Protein AF-A0A831KUQ0-F1 (afdb_monomer_lite)

Structure (mmCIF, N/CA/C/O backbone):
data_AF-A0A831KUQ0-F1
#
_entry.id   AF-A0A831KUQ0-F1
#
loop_
_atom_site.group_PDB
_atom_site.id
_atom_site.type_symbol
_atom_site.label_atom_id
_atom_site.label_alt_id
_atom_site.label_comp_id
_atom_site.label_asym_id
_atom_site.label_entity_id
_atom_site.label_seq_id
_atom_site.pdbx_PDB_ins_code
_atom_site.Cartn_x
_atom_site.Cartn_y
_atom_site.Cartn_z
_atom_site.occupancy
_atom_site.B_iso_or_equiv
_atom_site.auth_seq_id
_atom_site.auth_comp_id
_atom_site.auth_asym_id
_atom_site.auth_atom_id
_atom_site.pdbx_PDB_model_num
ATOM 1 N N . MET A 1 1 ? -95.236 25.059 3.494 1.00 40.53 1 MET A N 1
ATOM 2 C CA . MET A 1 1 ? -95.383 24.003 4.524 1.00 40.53 1 MET A CA 1
ATOM 3 C C . MET A 1 1 ? -95.028 22.659 3.879 1.00 40.53 1 MET A C 1
ATOM 5 O O . MET A 1 1 ? -95.551 22.374 2.813 1.00 40.53 1 MET A O 1
ATOM 9 N N . LYS A 1 2 ? -94.048 21.922 4.427 1.00 44.69 2 LYS A N 1
ATOM 10 C CA . LYS A 1 2 ? -93.422 20.685 3.885 1.00 44.69 2 LYS A CA 1
ATOM 11 C C . LYS A 1 2 ? -94.332 19.449 4.003 1.00 44.69 2 LYS A C 1
ATOM 13 O O . LYS A 1 2 ? -94.857 19.261 5.090 1.00 44.69 2 LYS A O 1
ATOM 18 N N . GLN A 1 3 ? -94.334 18.547 3.009 1.00 45.06 3 GLN A N 1
ATOM 19 C CA . GLN A 1 3 ? -94.422 17.068 3.149 1.00 45.06 3 GLN A CA 1
ATOM 20 C C . GLN A 1 3 ? -93.986 16.404 1.820 1.00 45.06 3 GLN A C 1
ATOM 22 O O . GLN A 1 3 ? -94.467 16.790 0.766 1.00 45.06 3 GLN A O 1
ATOM 27 N N . LYS A 1 4 ? -92.859 15.678 1.779 1.00 46.03 4 LYS A N 1
ATOM 28 C CA . LYS A 1 4 ? -92.602 14.246 2.086 1.00 46.03 4 LYS A CA 1
ATOM 29 C C . LYS A 1 4 ? -92.883 13.288 0.908 1.00 46.03 4 LYS A C 1
ATOM 31 O O . LYS A 1 4 ? -94.021 13.074 0.528 1.00 46.03 4 LYS A O 1
ATOM 36 N N . ASN A 1 5 ? -91.774 12.720 0.414 1.00 47.84 5 ASN A N 1
ATOM 37 C CA . ASN A 1 5 ? -91.533 11.411 -0.220 1.00 47.84 5 ASN A CA 1
ATOM 38 C C . ASN A 1 5 ? -92.724 10.450 -0.403 1.00 47.84 5 ASN A C 1
ATOM 40 O O . ASN A 1 5 ? -93.449 10.222 0.555 1.00 47.84 5 ASN A O 1
ATOM 44 N N . VAL A 1 6 ? -92.743 9.697 -1.518 1.00 51.34 6 VAL A N 1
ATOM 45 C CA . VAL A 1 6 ? -92.419 8.246 -1.544 1.00 51.34 6 VAL A CA 1
ATOM 46 C C . VAL A 1 6 ? -92.376 7.683 -2.985 1.00 51.34 6 VAL A C 1
ATOM 48 O O . VAL A 1 6 ? -93.286 7.843 -3.785 1.00 51.34 6 VAL A O 1
ATOM 51 N N . SER A 1 7 ? -91.262 6.991 -3.239 1.00 52.94 7 SER A N 1
ATOM 52 C CA . SER A 1 7 ? -90.907 5.956 -4.229 1.00 52.94 7 SER A CA 1
ATOM 53 C C . SER A 1 7 ? -92.020 5.086 -4.849 1.00 52.94 7 SER A C 1
ATOM 55 O O . SER A 1 7 ? -92.856 4.555 -4.121 1.00 52.94 7 SER A O 1
ATOM 57 N N . ARG A 1 8 ? -91.870 4.738 -6.145 1.00 54.12 8 ARG A N 1
ATOM 58 C CA . ARG A 1 8 ? -91.719 3.329 -6.596 1.00 54.12 8 ARG A CA 1
ATOM 59 C C . ARG A 1 8 ? -91.245 3.205 -8.055 1.00 54.12 8 ARG A C 1
ATOM 61 O O . ARG A 1 8 ? -91.827 3.763 -8.974 1.00 54.12 8 ARG A O 1
ATOM 68 N N . ARG A 1 9 ? -90.167 2.428 -8.226 1.00 54.31 9 ARG A N 1
ATOM 69 C CA . ARG A 1 9 ? -89.540 1.986 -9.487 1.00 54.31 9 ARG A CA 1
ATOM 70 C C . ARG A 1 9 ? -90.526 1.224 -10.380 1.00 54.31 9 ARG A C 1
ATOM 72 O O . ARG A 1 9 ? -91.305 0.449 -9.827 1.00 54.31 9 ARG A O 1
ATOM 79 N N . LYS A 1 10 ? -90.320 1.265 -11.710 1.00 45.12 10 LYS A N 1
ATOM 80 C CA . LYS A 1 10 ? -89.960 0.075 -12.517 1.00 45.12 10 LYS A CA 1
ATOM 81 C C . LYS A 1 10 ? -89.826 0.337 -14.036 1.00 45.12 10 LYS A C 1
ATOM 83 O O . LYS A 1 10 ? -90.652 1.007 -14.631 1.00 45.12 10 LYS A O 1
ATOM 88 N N . HIS A 1 11 ? -88.830 -0.353 -14.598 1.00 40.59 11 HIS A N 1
ATOM 89 C CA . HIS A 1 11 ? -88.686 -0.868 -15.969 1.00 40.59 11 HIS A CA 1
ATOM 90 C C . HIS A 1 11 ? -88.152 0.015 -17.118 1.00 40.59 11 HIS A C 1
ATOM 92 O O . HIS A 1 11 ? -88.872 0.764 -17.757 1.00 40.59 11 HIS A O 1
ATOM 98 N N . ALA A 1 12 ? -86.878 -0.287 -17.420 1.00 45.19 12 ALA A N 1
ATOM 99 C CA . ALA A 1 12 ? -86.281 -0.567 -18.730 1.00 45.19 12 ALA A CA 1
ATOM 100 C C . ALA A 1 12 ? -86.108 0.577 -19.742 1.00 45.19 12 ALA A C 1
ATOM 102 O O . ALA A 1 12 ? -87.062 1.062 -20.334 1.00 45.19 12 ALA A O 1
ATOM 103 N N . LEU A 1 13 ? -84.843 0.866 -20.063 1.00 43.56 13 LEU A N 1
ATOM 104 C CA . LEU A 1 13 ? -84.449 1.435 -21.350 1.00 43.56 13 LEU A CA 1
ATOM 105 C C . LEU A 1 13 ? -83.333 0.559 -21.949 1.00 43.56 13 LEU A C 1
ATOM 107 O O . LEU A 1 13 ? -82.365 0.260 -21.244 1.00 43.56 13 LEU A O 1
ATOM 111 N N . PRO A 1 14 ? -83.478 0.088 -23.201 1.00 41.59 14 PRO A N 1
ATOM 112 C CA . PRO A 1 14 ? -82.503 -0.772 -23.852 1.00 41.59 14 PRO A CA 1
ATOM 113 C C . PRO A 1 14 ? -81.288 0.025 -24.337 1.00 41.59 14 PRO A C 1
ATOM 115 O O . PRO A 1 14 ? -81.386 1.175 -24.762 1.00 41.59 14 PRO A O 1
ATOM 118 N N . VAL A 1 15 ? -80.139 -0.642 -24.287 1.00 51.69 15 VAL A N 1
ATOM 119 C CA . VAL A 1 15 ? -78.832 -0.178 -24.754 1.00 51.69 15 VAL A CA 1
ATOM 120 C C . VAL A 1 15 ? -78.861 0.077 -26.260 1.00 51.69 15 VAL A C 1
ATOM 122 O O . VAL A 1 15 ? -79.197 -0.821 -27.031 1.00 51.69 15 VAL A O 1
ATOM 125 N N . ARG A 1 16 ? -78.424 1.266 -26.689 1.00 45.34 16 ARG A N 1
ATOM 126 C CA . ARG A 1 16 ? -77.876 1.487 -28.033 1.00 45.34 16 ARG A CA 1
ATOM 127 C C . ARG A 1 16 ? -76.638 2.372 -27.944 1.00 45.34 16 ARG A C 1
ATOM 129 O O . ARG A 1 16 ? -76.713 3.546 -27.600 1.00 45.34 16 ARG A O 1
ATOM 136 N N . SER A 1 17 ? -75.506 1.738 -28.207 1.00 42.41 17 SER A N 1
ATOM 137 C CA . SER A 1 17 ? -74.151 2.269 -28.165 1.00 42.41 17 SER A CA 1
ATOM 138 C C . SER A 1 17 ? -73.929 3.352 -29.222 1.00 42.41 17 SER A C 1
ATOM 140 O O . SER A 1 17 ? -74.249 3.144 -30.390 1.00 42.41 17 SER A O 1
ATOM 142 N N . VAL A 1 18 ? -73.305 4.463 -28.831 1.00 45.41 18 VAL A N 1
ATOM 143 C CA . VAL A 1 18 ? -72.654 5.405 -29.751 1.00 45.41 18 VAL A CA 1
ATOM 144 C C . VAL A 1 18 ? -71.242 5.624 -29.222 1.00 45.41 18 VAL A C 1
ATOM 146 O O . VAL A 1 18 ? -71.055 6.060 -28.087 1.00 45.41 18 VAL A O 1
ATOM 149 N N . GLY A 1 19 ? -70.259 5.213 -30.020 1.00 40.94 19 GLY A N 1
ATOM 150 C CA . GLY A 1 19 ? -68.844 5.277 -29.681 1.00 40.94 19 GLY A CA 1
ATOM 151 C C . GLY A 1 19 ? -68.317 6.708 -29.692 1.00 40.94 19 GLY A C 1
ATOM 152 O O . GLY A 1 19 ? -68.563 7.463 -30.628 1.00 40.94 19 GLY A O 1
ATOM 153 N N . PHE A 1 20 ? -67.543 7.041 -28.666 1.00 41.28 20 PHE A N 1
ATOM 154 C CA . PHE A 1 20 ? -66.623 8.170 -28.655 1.00 41.28 20 PHE A CA 1
ATOM 155 C C . PHE A 1 20 ? -65.234 7.604 -28.366 1.00 41.28 20 PHE A C 1
ATOM 157 O O . PHE A 1 20 ? -64.968 7.132 -27.262 1.00 41.28 20 PHE A O 1
ATOM 164 N N . ILE A 1 21 ? -64.357 7.611 -29.369 1.00 41.75 21 ILE A N 1
ATOM 165 C CA . ILE A 1 21 ? -62.927 7.379 -29.160 1.00 41.75 21 ILE A CA 1
ATOM 166 C C . ILE A 1 21 ? -62.359 8.712 -28.676 1.00 41.75 21 ILE A C 1
ATOM 168 O O . ILE A 1 21 ? -62.177 9.638 -29.460 1.00 41.75 21 ILE A O 1
ATOM 172 N N . VAL A 1 22 ? -62.121 8.820 -27.371 1.00 41.91 22 VAL A N 1
ATOM 173 C CA . VAL A 1 22 ? -61.285 9.879 -26.800 1.00 41.91 22 VAL A CA 1
ATOM 174 C C . VAL A 1 22 ? -59.875 9.310 -26.701 1.00 41.91 22 VAL A C 1
ATOM 176 O O . VAL A 1 22 ? -59.615 8.420 -25.894 1.00 41.91 22 VAL A O 1
ATOM 179 N N . LEU A 1 23 ? -58.967 9.796 -27.547 1.00 38.69 23 LEU A N 1
ATOM 180 C CA . LEU A 1 23 ? -57.546 9.476 -27.455 1.00 38.69 23 LEU A CA 1
ATOM 181 C C . LEU A 1 23 ? -56.945 10.313 -26.312 1.00 38.69 23 LEU A C 1
ATOM 183 O O . LEU A 1 23 ? -56.621 11.483 -26.495 1.00 38.69 23 LEU A O 1
ATOM 187 N N . VAL A 1 24 ? -56.848 9.740 -25.111 1.00 43.69 24 VAL A N 1
ATOM 188 C CA . VAL A 1 24 ? -56.130 10.363 -23.989 1.00 43.69 24 VAL A CA 1
ATOM 189 C C . VAL A 1 24 ? -54.650 10.019 -24.135 1.00 43.69 24 VAL A C 1
ATOM 191 O O . VAL A 1 24 ? -54.233 8.902 -23.837 1.00 43.69 24 VAL A O 1
ATOM 194 N N . ALA A 1 25 ? -53.846 10.971 -24.607 1.00 44.31 25 ALA A N 1
ATOM 195 C CA . ALA A 1 25 ? -52.394 10.868 -24.539 1.00 44.31 25 ALA A CA 1
ATOM 196 C C . ALA A 1 25 ? -51.956 11.067 -23.077 1.00 44.31 25 ALA A C 1
ATOM 198 O O . ALA A 1 25 ? -51.854 12.192 -22.593 1.00 44.31 25 ALA A O 1
ATOM 199 N N . ALA A 1 26 ? -51.742 9.968 -22.353 1.00 51.44 26 ALA A N 1
ATOM 200 C CA . ALA A 1 26 ? -51.113 10.003 -21.040 1.00 51.44 26 ALA A CA 1
ATOM 201 C C . ALA A 1 26 ? -49.606 10.248 -21.221 1.00 51.44 26 ALA A C 1
ATOM 203 O O . ALA A 1 26 ? -48.865 9.354 -21.627 1.00 51.44 26 ALA A O 1
ATOM 204 N N . LEU A 1 27 ? -49.156 11.474 -20.947 1.00 45.28 27 LEU A N 1
ATOM 205 C CA . LEU A 1 27 ? -47.737 11.807 -20.867 1.00 45.28 27 LEU A CA 1
ATOM 206 C C . LEU A 1 27 ? -47.174 11.193 -19.574 1.00 45.28 27 LEU A C 1
ATOM 208 O O . LEU A 1 27 ? -47.264 11.786 -18.501 1.00 45.28 27 LEU A O 1
ATOM 212 N N . PHE A 1 28 ? -46.636 9.977 -19.660 1.00 47.84 28 PHE A N 1
ATOM 213 C CA . PHE A 1 28 ? -45.878 9.375 -18.565 1.00 47.84 28 PHE A CA 1
ATOM 214 C C . PHE A 1 28 ? -44.519 10.073 -18.464 1.00 47.84 28 PHE A C 1
ATOM 216 O O . PHE A 1 28 ? -43.592 9.766 -19.209 1.00 47.84 28 PHE A O 1
ATOM 223 N N . LEU A 1 29 ? -44.397 11.024 -17.537 1.00 49.56 29 LEU A N 1
ATOM 224 C CA . LEU A 1 29 ? -43.103 11.551 -17.121 1.00 49.56 29 LEU A CA 1
ATOM 225 C C . LEU A 1 29 ? -42.439 10.495 -16.224 1.00 49.56 29 LEU A C 1
ATOM 227 O O . LEU A 1 29 ? -42.666 10.454 -15.016 1.00 49.56 29 LEU A O 1
ATOM 231 N N . SER A 1 30 ? -41.665 9.587 -16.818 1.00 54.97 30 SER A N 1
ATOM 232 C CA . SER A 1 30 ? -40.818 8.674 -16.053 1.00 54.97 30 SER A CA 1
ATOM 233 C C . SER A 1 30 ? -39.656 9.473 -15.468 1.00 54.97 30 SER A C 1
ATOM 235 O O . SER A 1 30 ? -38.730 9.847 -16.191 1.00 54.97 30 SER A O 1
ATOM 237 N N . VAL A 1 31 ? -39.686 9.735 -14.162 1.00 62.31 31 VAL A N 1
ATOM 238 C CA . VAL A 1 31 ? -38.465 10.087 -13.435 1.00 62.31 31 VAL A CA 1
ATOM 239 C C . VAL A 1 31 ? -37.611 8.826 -13.429 1.00 62.31 31 VAL A C 1
ATOM 241 O O . VAL A 1 31 ? -37.880 7.887 -12.683 1.00 62.31 31 VAL A O 1
ATOM 244 N N . MET A 1 32 ? -36.622 8.772 -14.318 1.00 63.16 32 MET A N 1
ATOM 245 C CA . MET A 1 32 ? -35.573 7.768 -14.218 1.00 63.16 32 MET A CA 1
ATOM 246 C C . MET A 1 32 ? -34.786 8.098 -12.953 1.00 63.16 32 MET A C 1
ATOM 248 O O . MET A 1 32 ? -34.109 9.124 -12.893 1.00 63.16 32 MET A O 1
ATOM 252 N N . ALA A 1 33 ? -34.917 7.262 -11.925 1.00 61.78 33 ALA A N 1
ATOM 253 C CA . ALA A 1 33 ? -33.973 7.270 -10.823 1.00 61.78 33 ALA A CA 1
ATOM 254 C C . ALA A 1 33 ? -32.614 6.895 -11.418 1.00 61.78 33 ALA A C 1
ATOM 256 O O . ALA A 1 33 ? -32.395 5.750 -11.806 1.00 61.78 33 ALA A O 1
ATOM 257 N N . VAL A 1 34 ? -31.733 7.881 -11.570 1.00 62.25 34 VAL A N 1
ATOM 258 C CA . VAL A 1 34 ? -30.333 7.612 -11.882 1.00 62.25 34 VAL A CA 1
ATOM 259 C C . VAL A 1 34 ? -29.747 7.023 -10.603 1.00 62.25 34 VAL A C 1
ATOM 261 O O . VAL A 1 34 ? -29.767 7.720 -9.584 1.00 62.25 34 VAL A O 1
ATOM 264 N N . PRO A 1 35 ? -29.279 5.763 -10.591 1.00 63.91 35 PRO A N 1
ATOM 265 C CA . PRO A 1 35 ? -28.514 5.283 -9.458 1.00 63.91 35 PRO A CA 1
ATOM 266 C C . PRO A 1 35 ? -27.253 6.145 -9.392 1.00 63.91 35 PRO A C 1
ATOM 268 O O . PRO A 1 35 ? -26.379 6.061 -10.252 1.00 63.91 35 PRO A O 1
ATOM 271 N N . VAL A 1 36 ? -27.18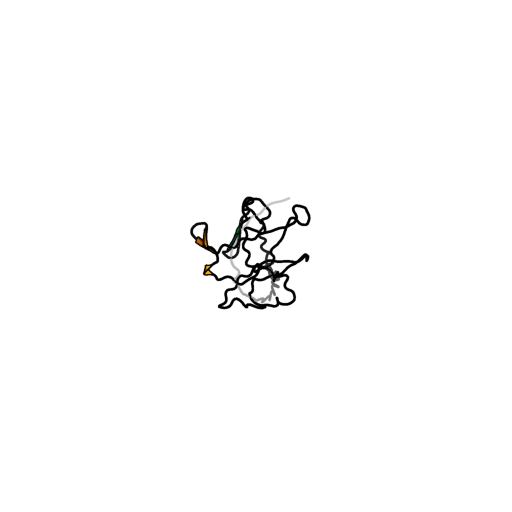8 7.033 -8.403 1.00 59.53 36 VAL A N 1
ATOM 272 C CA . VAL A 1 36 ? -25.914 7.610 -7.991 1.00 59.53 36 VAL A CA 1
ATOM 273 C C . VAL A 1 36 ? -25.154 6.442 -7.386 1.00 59.53 36 VAL A C 1
ATOM 275 O O . VAL A 1 36 ? -25.600 5.878 -6.388 1.00 59.53 36 VAL A O 1
ATOM 278 N N . ALA A 1 37 ? -24.065 6.025 -8.030 1.00 60.62 37 ALA A N 1
ATOM 279 C CA . ALA A 1 37 ? -23.120 5.124 -7.393 1.00 60.62 37 ALA A CA 1
ATOM 280 C C . ALA A 1 37 ? -22.656 5.825 -6.112 1.00 60.62 37 ALA A C 1
ATOM 282 O O . ALA A 1 37 ? -22.051 6.895 -6.178 1.00 60.62 37 ALA A O 1
ATOM 283 N N . ALA A 1 38 ? -23.045 5.289 -4.957 1.00 61.22 38 ALA A N 1
ATOM 284 C CA . ALA A 1 38 ? -22.469 5.729 -3.703 1.00 61.22 38 ALA A CA 1
ATOM 285 C C . ALA A 1 38 ? -20.999 5.311 -3.730 1.00 61.22 38 ALA A C 1
ATOM 287 O O . ALA A 1 38 ? -20.698 4.152 -4.019 1.00 61.22 38 ALA A O 1
ATOM 288 N N . ASP A 1 39 ? -20.109 6.265 -3.482 1.00 76.62 39 ASP A N 1
ATOM 289 C CA . ASP A 1 39 ? -18.710 5.954 -3.232 1.00 76.62 39 ASP A CA 1
ATOM 290 C C . ASP A 1 39 ? -18.648 5.122 -1.943 1.00 76.62 39 ASP A C 1
ATOM 292 O O . ASP A 1 39 ? -19.181 5.542 -0.909 1.00 76.62 39 ASP A O 1
ATOM 296 N N . TYR A 1 40 ? -18.119 3.901 -2.028 1.00 86.94 40 TYR A N 1
ATOM 297 C CA . TYR A 1 40 ? -18.012 3.021 -0.870 1.00 86.94 40 TYR A CA 1
ATOM 298 C C . TYR A 1 40 ? -16.713 3.342 -0.142 1.00 86.94 40 TYR A C 1
ATOM 300 O O . TYR A 1 40 ? -15.630 3.021 -0.624 1.00 86.94 40 TYR A O 1
ATOM 308 N N . VAL A 1 41 ? -16.828 3.991 1.015 1.00 92.19 41 VAL A N 1
ATOM 309 C CA . VAL A 1 41 ? -15.676 4.377 1.831 1.00 92.19 41 VAL A CA 1
ATOM 310 C C . VAL A 1 41 ? -15.498 3.379 2.965 1.00 92.19 41 VAL A C 1
ATOM 312 O O . VAL A 1 41 ? -16.370 3.250 3.822 1.00 92.19 41 VAL A O 1
ATOM 315 N N . ILE A 1 42 ? -14.333 2.735 2.993 1.00 94.25 42 ILE A N 1
ATOM 316 C CA . ILE A 1 42 ? -13.891 1.899 4.109 1.00 94.25 42 ILE A CA 1
ATOM 317 C C . ILE A 1 42 ? -13.185 2.793 5.130 1.00 94.25 42 ILE A C 1
ATOM 319 O O . ILE A 1 42 ? -12.075 3.273 4.886 1.00 94.25 42 ILE A O 1
ATOM 323 N N . ASP A 1 43 ? -13.818 3.028 6.278 1.00 94.00 43 ASP A N 1
ATOM 324 C CA . ASP A 1 43 ? -13.252 3.862 7.343 1.00 94.00 43 ASP A CA 1
ATOM 325 C C . ASP A 1 43 ? -12.506 3.017 8.390 1.00 94.00 43 ASP A C 1
ATOM 327 O O . ASP A 1 43 ? -13.106 2.395 9.269 1.00 94.00 43 ASP A O 1
ATOM 331 N N . LEU A 1 44 ? -11.170 3.033 8.322 1.00 92.94 44 LEU A N 1
ATOM 332 C CA . LEU A 1 44 ? -10.281 2.368 9.286 1.00 92.94 44 LEU A CA 1
ATOM 333 C C . LEU A 1 44 ? -9.692 3.323 10.344 1.00 92.94 44 LEU A C 1
ATOM 335 O O . LEU A 1 44 ? -8.713 2.987 11.021 1.00 92.94 44 LEU A O 1
ATOM 339 N N . SER A 1 45 ? -10.247 4.531 10.498 1.00 90.44 45 SER A N 1
ATOM 340 C CA . SER A 1 45 ? -9.704 5.572 11.387 1.00 90.44 45 SER A CA 1
ATOM 341 C C . SER A 1 45 ? -9.890 5.288 12.883 1.00 90.44 45 SER A C 1
ATOM 343 O O . SER A 1 45 ? -9.278 5.951 13.725 1.00 90.44 45 SER A O 1
ATOM 345 N N . THR A 1 46 ? -10.693 4.282 13.243 1.00 89.19 46 THR A N 1
ATOM 346 C CA . THR A 1 46 ? -11.001 3.934 14.636 1.00 89.19 46 THR A CA 1
ATOM 347 C C . THR A 1 46 ? -10.343 2.628 15.068 1.00 89.19 46 THR A C 1
ATOM 349 O O . THR A 1 46 ? -10.097 1.731 14.264 1.00 89.19 46 THR A O 1
ATOM 352 N N . ALA A 1 47 ? -9.995 2.544 16.355 1.00 88.44 47 ALA A N 1
ATOM 353 C CA . ALA A 1 47 ? -9.271 1.407 16.913 1.00 88.44 47 ALA A CA 1
ATOM 354 C C . ALA A 1 47 ? -10.024 0.082 16.690 1.00 88.44 47 ALA A C 1
ATOM 356 O O . ALA A 1 47 ? -11.130 -0.076 17.201 1.00 88.44 47 ALA A O 1
ATOM 357 N N . GLY A 1 48 ? -9.411 -0.865 15.975 1.00 88.31 48 GLY A N 1
ATOM 358 C CA . GLY A 1 48 ? -10.007 -2.178 15.695 1.00 88.31 48 GLY A CA 1
ATOM 359 C C . GLY A 1 48 ? -11.082 -2.182 14.604 1.00 88.31 48 GLY A C 1
ATOM 360 O O . GLY A 1 48 ? -11.816 -3.160 14.497 1.00 88.31 48 GLY A O 1
ATOM 361 N N . ALA A 1 49 ? -11.188 -1.113 13.810 1.00 93.81 49 ALA A N 1
ATOM 362 C CA . ALA A 1 49 ? -12.067 -1.084 12.648 1.00 93.81 49 ALA A CA 1
ATOM 363 C C . ALA A 1 49 ? -11.697 -2.173 11.632 1.00 93.81 49 ALA A C 1
ATOM 365 O O . ALA A 1 49 ? -10.518 -2.448 11.387 1.00 93.81 49 ALA A O 1
ATOM 366 N N . GLN A 1 50 ? -12.724 -2.755 11.026 1.00 94.88 50 GLN A N 1
ATOM 367 C CA . GLN A 1 50 ? -12.614 -3.695 9.924 1.00 94.88 50 GLN A CA 1
ATOM 368 C C . GLN A 1 50 ? -13.835 -3.568 9.018 1.00 94.88 50 GLN A C 1
ATOM 370 O O . GLN A 1 50 ? -14.912 -3.196 9.488 1.00 94.88 50 GLN A O 1
ATOM 375 N N . ASP A 1 51 ? -13.664 -3.902 7.747 1.00 95.38 51 ASP A N 1
ATOM 376 C CA . ASP A 1 51 ? -14.737 -3.938 6.763 1.00 95.38 51 ASP A CA 1
ATOM 377 C C . ASP A 1 51 ? -14.409 -4.928 5.639 1.00 95.38 51 ASP A C 1
ATOM 379 O O . ASP A 1 51 ? -13.245 -5.275 5.428 1.00 95.38 51 ASP A O 1
ATOM 383 N N . GLU A 1 52 ? -15.424 -5.367 4.905 1.00 94.06 52 GLU A N 1
ATOM 384 C CA . GLU A 1 52 ? -15.273 -6.248 3.750 1.00 94.06 52 GLU A CA 1
ATOM 385 C C . GLU A 1 52 ? -15.761 -5.544 2.485 1.00 94.06 52 GLU A C 1
ATOM 387 O O . GLU A 1 52 ? -16.861 -4.994 2.431 1.00 94.06 52 GLU A O 1
ATOM 392 N N . TYR A 1 53 ? -14.954 -5.586 1.428 1.00 92.06 53 TYR A N 1
ATOM 393 C CA . TYR A 1 53 ? -15.327 -5.030 0.137 1.00 92.06 53 TYR A CA 1
ATOM 394 C C . TYR A 1 53 ? -14.773 -5.880 -1.000 1.00 92.06 53 TYR A C 1
ATOM 396 O O . TYR A 1 53 ? -13.581 -6.174 -1.049 1.00 92.06 53 TYR A O 1
ATOM 404 N N . LEU A 1 54 ? -15.649 -6.272 -1.931 1.00 90.62 54 LEU A N 1
ATOM 405 C CA . LEU A 1 54 ? -15.311 -7.108 -3.093 1.00 90.62 54 LEU A CA 1
ATOM 406 C C . LEU A 1 54 ? -14.579 -8.420 -2.726 1.00 90.62 54 LEU A C 1
ATOM 408 O O . LEU A 1 54 ? -13.717 -8.874 -3.476 1.00 90.62 54 LEU A O 1
ATOM 412 N N . GLY A 1 55 ? -14.926 -9.030 -1.586 1.00 91.00 55 GLY A N 1
ATOM 413 C CA . GLY A 1 55 ? -14.305 -10.267 -1.095 1.00 91.00 55 GLY A CA 1
ATOM 414 C C . GLY A 1 55 ? -12.903 -10.080 -0.507 1.00 91.00 55 GLY A C 1
ATOM 415 O O . GLY A 1 55 ? -12.205 -11.062 -0.270 1.00 91.00 55 GLY A O 1
ATOM 416 N N . ALA A 1 56 ? -12.466 -8.836 -0.293 1.00 93.44 56 ALA A N 1
ATOM 417 C CA . ALA A 1 56 ? -11.265 -8.516 0.463 1.00 93.44 56 ALA A CA 1
ATOM 418 C C . ALA A 1 56 ? -11.643 -7.964 1.839 1.00 93.44 56 ALA A C 1
ATOM 420 O O . ALA A 1 56 ? -12.577 -7.171 1.969 1.00 93.44 56 ALA A O 1
ATOM 421 N N . ILE A 1 57 ? -10.876 -8.358 2.852 1.00 95.00 57 ILE A N 1
ATOM 422 C CA . ILE A 1 57 ? -11.054 -7.905 4.229 1.00 95.00 57 ILE A CA 1
ATOM 423 C C . ILE A 1 57 ? -10.025 -6.814 4.510 1.00 95.00 57 ILE A C 1
ATOM 425 O O . ILE A 1 57 ? -8.817 -7.018 4.382 1.00 95.00 57 ILE A O 1
ATOM 429 N N . PHE A 1 58 ? -10.514 -5.652 4.918 1.00 94.75 58 PHE A N 1
ATOM 430 C CA . PHE A 1 58 ? -9.719 -4.498 5.296 1.00 94.75 58 PHE A CA 1
ATOM 431 C C . PHE A 1 58 ? -9.776 -4.350 6.807 1.00 94.75 58 PHE A C 1
ATOM 433 O O . PHE A 1 58 ? -10.853 -4.298 7.390 1.00 94.75 58 PHE A O 1
ATOM 440 N N . MET A 1 59 ? -8.619 -4.290 7.458 1.00 92.69 59 MET A N 1
ATOM 441 C CA . MET A 1 59 ? -8.539 -4.227 8.915 1.00 92.69 59 MET A CA 1
ATOM 442 C C . MET A 1 59 ? -7.529 -3.178 9.333 1.00 92.69 59 MET A C 1
ATOM 444 O O . MET A 1 59 ? -6.465 -3.038 8.725 1.00 92.69 59 MET A O 1
ATOM 448 N N . GLN A 1 60 ? -7.826 -2.470 10.416 1.00 90.25 60 GLN A N 1
ATOM 449 C CA . GLN A 1 60 ? -6.825 -1.636 11.047 1.00 90.25 60 GLN A CA 1
ATOM 450 C C . GLN A 1 60 ? -5.693 -2.518 11.596 1.00 90.25 60 GLN A C 1
ATOM 452 O O . GLN A 1 60 ? -5.925 -3.453 12.365 1.00 90.25 60 GLN A O 1
ATOM 457 N N . GLY A 1 61 ? -4.454 -2.198 11.216 1.00 76.75 61 GLY A N 1
ATOM 458 C CA . GLY A 1 61 ? -3.271 -2.889 11.721 1.00 76.75 61 GLY A CA 1
ATOM 459 C C . GLY A 1 61 ? -3.181 -2.829 13.249 1.00 76.75 61 GLY A C 1
ATOM 460 O O . GLY A 1 61 ? -3.561 -1.840 13.882 1.00 76.75 61 GLY A O 1
ATOM 461 N N . ALA A 1 62 ? -2.658 -3.890 13.866 1.00 65.81 62 ALA A N 1
ATOM 462 C CA . ALA A 1 62 ? -2.492 -3.922 15.312 1.00 65.81 62 ALA A CA 1
ATOM 463 C C . ALA A 1 62 ? -1.527 -2.810 15.764 1.00 65.81 62 ALA A C 1
ATOM 465 O O . ALA A 1 62 ? -0.370 -2.770 15.358 1.00 65.81 62 ALA A O 1
ATOM 466 N N . ARG A 1 63 ? -1.982 -1.942 16.677 1.00 53.47 63 ARG A N 1
ATOM 467 C CA . ARG A 1 63 ? -1.237 -0.787 17.231 1.00 53.47 63 ARG A CA 1
ATOM 468 C C . ARG A 1 63 ? 0.150 -1.134 17.818 1.00 53.47 63 ARG A C 1
ATOM 470 O O . ARG A 1 63 ? 0.938 -0.228 18.065 1.00 53.47 63 ARG A O 1
ATOM 477 N N . ASN A 1 64 ? 0.426 -2.420 18.064 1.00 48.91 64 ASN A N 1
ATOM 478 C CA . ASN A 1 64 ? 1.567 -2.921 18.837 1.00 48.91 64 ASN A CA 1
ATOM 479 C C . ASN A 1 64 ? 2.560 -3.794 18.044 1.00 48.91 64 ASN A C 1
ATOM 481 O O . ASN A 1 64 ? 3.481 -4.338 18.651 1.00 48.91 64 ASN A O 1
ATOM 485 N N . VAL A 1 65 ? 2.407 -3.959 16.726 1.00 55.09 65 VAL A N 1
ATOM 486 C CA . VAL A 1 65 ? 3.519 -4.471 15.903 1.00 55.09 65 VAL A CA 1
ATOM 487 C C . VAL A 1 65 ? 4.485 -3.318 15.665 1.00 55.09 65 VAL A C 1
ATOM 489 O O . VAL A 1 65 ? 4.054 -2.220 15.326 1.00 55.09 65 VAL A O 1
ATOM 492 N N . SER A 1 66 ? 5.783 -3.525 15.901 1.00 50.84 66 SER A N 1
ATOM 493 C CA . SER A 1 66 ? 6.784 -2.478 15.701 1.00 50.84 66 SER A CA 1
ATOM 494 C C . SER A 1 66 ? 6.838 -2.079 14.221 1.00 50.84 66 SER A C 1
ATOM 496 O O . SER A 1 66 ? 7.499 -2.735 13.420 1.00 50.84 66 SER A O 1
ATOM 498 N N . SER A 1 67 ? 6.143 -1.008 13.856 1.00 55.50 67 SER A N 1
ATOM 499 C CA . SER A 1 67 ? 6.318 -0.307 12.587 1.00 55.50 67 SER A CA 1
ATOM 500 C C . SER A 1 67 ? 7.617 0.498 12.661 1.00 55.50 67 SER A C 1
ATOM 502 O O . SER A 1 67 ? 7.794 1.328 13.558 1.00 55.50 67 SER A O 1
ATOM 504 N N . GLY A 1 68 ? 8.565 0.210 11.773 1.00 52.12 68 GLY A N 1
ATOM 505 C CA . GLY A 1 68 ? 9.900 0.797 11.795 1.00 52.12 68 GLY A CA 1
ATOM 506 C C . GLY A 1 68 ? 10.814 0.172 10.743 1.00 52.12 68 GLY A C 1
ATOM 507 O O . GLY A 1 68 ? 10.759 -1.029 10.481 1.00 52.12 68 GLY A O 1
ATOM 508 N N . THR A 1 69 ? 11.693 0.990 10.159 1.00 53.59 69 THR A N 1
ATOM 509 C CA . THR A 1 69 ? 12.513 0.711 8.961 1.00 53.59 69 THR A CA 1
ATOM 510 C C . THR A 1 69 ? 13.603 -0.370 9.114 1.00 53.59 69 THR A C 1
ATOM 512 O O . THR A 1 69 ? 14.579 -0.352 8.371 1.00 53.59 69 THR A O 1
ATOM 515 N N . GLY A 1 70 ? 13.467 -1.307 10.057 1.00 53.25 70 GLY A N 1
ATOM 516 C CA . GLY A 1 70 ? 14.400 -2.423 10.270 1.00 53.25 70 GLY A CA 1
ATOM 517 C C . GLY A 1 70 ? 13.753 -3.791 10.527 1.00 53.25 70 GLY A C 1
ATOM 518 O O . GLY A 1 70 ? 14.480 -4.753 10.749 1.00 53.25 70 GLY A O 1
ATOM 519 N N . THR A 1 71 ? 12.419 -3.893 10.523 1.00 64.31 71 THR A N 1
ATOM 520 C CA . THR A 1 71 ? 11.696 -5.169 10.740 1.00 64.31 71 THR A CA 1
ATOM 521 C C . THR A 1 71 ? 10.627 -5.425 9.682 1.00 64.31 71 THR A C 1
ATOM 523 O O . THR A 1 71 ? 10.316 -6.576 9.398 1.00 64.31 71 THR A O 1
ATOM 526 N N . PHE A 1 72 ? 10.088 -4.364 9.078 1.00 75.94 72 PHE A N 1
ATOM 527 C CA . PHE A 1 72 ? 9.190 -4.464 7.936 1.00 75.94 72 PHE A CA 1
ATOM 528 C C . PHE A 1 72 ? 10.011 -4.640 6.654 1.00 75.94 72 PHE A C 1
ATOM 530 O O . PHE A 1 72 ? 10.877 -3.803 6.378 1.00 75.94 72 PHE A O 1
ATOM 537 N N . ASP A 1 73 ? 9.741 -5.707 5.903 1.00 84.81 73 ASP A N 1
ATOM 538 C CA . ASP A 1 73 ? 10.362 -6.007 4.610 1.00 84.81 73 ASP A CA 1
ATOM 539 C C . ASP A 1 73 ? 9.398 -5.615 3.474 1.00 84.81 73 ASP A C 1
ATOM 541 O O . ASP A 1 73 ? 8.465 -6.360 3.166 1.00 84.81 73 ASP A O 1
ATOM 545 N N . PRO A 1 74 ? 9.505 -4.390 2.926 1.00 90.19 74 PRO A N 1
ATOM 546 C CA . PRO A 1 74 ? 8.578 -3.909 1.917 1.00 90.19 74 PRO A CA 1
ATOM 547 C C . PRO A 1 74 ? 8.966 -4.397 0.522 1.00 90.19 74 PRO A C 1
ATOM 549 O O . PRO A 1 74 ? 10.120 -4.309 0.111 1.00 90.19 74 PRO A O 1
ATOM 552 N N . PHE A 1 75 ? 7.955 -4.745 -0.264 1.00 92.44 75 PHE A N 1
ATOM 553 C CA . PHE A 1 75 ? 8.085 -4.962 -1.707 1.00 92.44 75 PHE A CA 1
ATOM 554 C C . PHE A 1 75 ? 7.602 -3.767 -2.544 1.00 92.44 75 PHE A C 1
ATOM 556 O O . PHE A 1 75 ? 7.772 -3.729 -3.762 1.00 92.44 75 PHE A O 1
ATOM 563 N N . VAL A 1 76 ? 7.025 -2.753 -1.896 1.00 92.62 76 VAL A N 1
ATOM 564 C CA . VAL A 1 76 ? 6.707 -1.451 -2.485 1.00 92.62 76 VAL A CA 1
ATOM 565 C C . VAL A 1 76 ? 6.940 -0.365 -1.443 1.00 92.62 76 VAL A C 1
ATOM 567 O O . VAL A 1 76 ? 6.469 -0.452 -0.311 1.00 92.62 76 VAL A O 1
ATOM 570 N N . THR A 1 77 ? 7.686 0.674 -1.809 1.00 91.62 77 THR A N 1
ATOM 571 C CA . THR A 1 77 ? 7.896 1.845 -0.954 1.00 91.62 77 THR A CA 1
ATOM 572 C C . THR A 1 77 ? 7.663 3.118 -1.747 1.00 91.62 77 THR A C 1
ATOM 574 O O . THR A 1 77 ? 8.156 3.270 -2.864 1.00 91.62 77 THR A O 1
ATOM 577 N N . THR A 1 78 ? 6.988 4.077 -1.127 1.00 89.06 78 THR A N 1
ATOM 578 C CA . THR A 1 78 ? 6.844 5.434 -1.655 1.00 89.06 78 THR A CA 1
ATOM 579 C C . THR A 1 78 ? 7.904 6.354 -1.066 1.00 89.06 78 THR A C 1
ATOM 581 O O . THR A 1 78 ? 8.208 6.286 0.127 1.00 89.06 78 THR A O 1
ATOM 584 N N . LYS A 1 79 ? 8.454 7.264 -1.876 1.00 80.56 79 LYS A N 1
ATOM 585 C CA . LYS A 1 79 ? 9.270 8.374 -1.365 1.00 80.56 79 LYS A CA 1
ATOM 586 C C . LYS A 1 79 ? 8.897 9.662 -2.076 1.00 80.56 79 LYS A C 1
ATOM 588 O O . LYS A 1 79 ? 9.609 10.128 -2.966 1.00 80.56 79 LYS A O 1
ATOM 593 N N . SER A 1 80 ? 7.809 10.269 -1.628 1.00 84.12 80 SER A N 1
ATOM 594 C CA . SER A 1 80 ? 7.366 11.557 -2.137 1.00 84.12 80 SER A CA 1
ATOM 595 C C . SER A 1 80 ? 6.981 12.501 -1.002 1.00 84.12 80 SER A C 1
ATOM 597 O O . SER A 1 80 ? 7.048 12.179 0.183 1.00 84.12 80 SER A O 1
ATOM 599 N N . LYS A 1 81 ? 6.754 13.754 -1.379 1.00 83.88 81 LYS A N 1
ATOM 600 C CA . LYS A 1 81 ? 6.231 14.815 -0.504 1.00 83.88 81 LYS A CA 1
ATOM 601 C C . LYS A 1 81 ? 4.942 15.394 -1.081 1.00 83.88 81 LYS A C 1
ATOM 603 O O . LYS A 1 81 ? 4.532 16.491 -0.701 1.00 83.88 81 LYS A O 1
ATOM 608 N N . LYS A 1 82 ? 4.380 14.721 -2.085 1.00 88.44 82 LYS A N 1
ATOM 609 C CA . LYS A 1 82 ? 3.174 15.159 -2.769 1.00 88.44 82 LYS A CA 1
ATOM 610 C C . LYS A 1 82 ? 1.960 14.815 -1.903 1.00 88.44 82 LYS A C 1
ATOM 612 O O . LYS A 1 82 ? 2.011 13.862 -1.138 1.00 88.44 82 LYS A O 1
ATOM 617 N N . PRO A 1 83 ? 0.867 15.581 -2.019 1.00 87.81 83 PRO A N 1
ATOM 618 C CA . PRO A 1 83 ? -0.378 15.256 -1.327 1.00 87.81 83 PRO A CA 1
ATOM 619 C C . PRO A 1 83 ? -1.074 14.018 -1.910 1.00 87.81 83 PRO A C 1
ATOM 621 O O . PRO A 1 83 ? -1.849 13.383 -1.212 1.00 87.81 83 PRO A O 1
ATOM 624 N N . VAL A 1 84 ? -0.811 13.699 -3.180 1.00 91.81 84 VAL A N 1
ATOM 625 C CA . VAL A 1 84 ? -1.335 12.524 -3.881 1.00 91.81 84 VAL A CA 1
ATOM 626 C C . VAL A 1 84 ? -0.151 11.794 -4.490 1.00 91.81 84 VAL A C 1
ATOM 628 O O . VAL A 1 84 ? 0.689 12.415 -5.149 1.00 91.81 84 VAL A O 1
ATOM 631 N N . GLU A 1 85 ? -0.090 10.492 -4.250 1.00 92.81 85 GLU A N 1
ATOM 632 C CA . GLU A 1 85 ? 1.024 9.629 -4.621 1.00 92.81 85 GLU A CA 1
ATOM 633 C C . GLU A 1 85 ? 0.482 8.392 -5.335 1.00 92.81 85 GLU A C 1
ATOM 635 O O . GLU A 1 85 ? -0.602 7.904 -5.020 1.00 92.81 85 GLU A O 1
ATOM 640 N N . ARG A 1 86 ? 1.244 7.868 -6.296 1.00 93.00 86 ARG A N 1
ATOM 641 C CA . ARG A 1 86 ? 0.934 6.591 -6.948 1.00 93.00 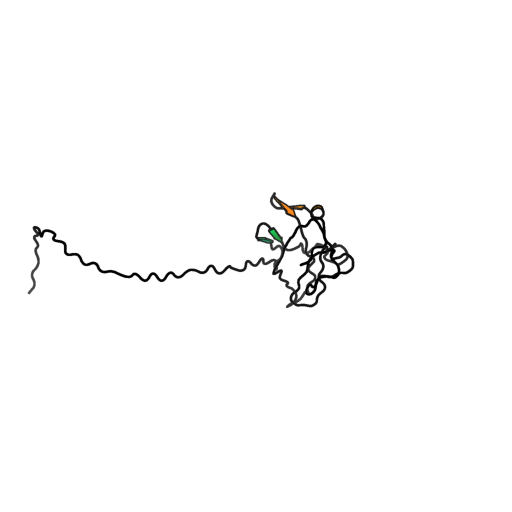86 ARG A CA 1
ATOM 642 C C . ARG A 1 86 ? 2.199 5.778 -7.132 1.00 93.00 86 ARG A C 1
ATOM 644 O O . ARG A 1 86 ? 3.223 6.308 -7.562 1.00 93.00 86 ARG A O 1
ATOM 651 N N . ASN A 1 87 ? 2.122 4.494 -6.810 1.00 92.19 87 ASN A N 1
ATOM 652 C CA . ASN A 1 87 ? 3.277 3.611 -6.723 1.00 92.19 87 ASN A CA 1
ATOM 653 C C . ASN A 1 87 ? 2.879 2.200 -7.134 1.00 92.19 87 ASN A C 1
ATOM 655 O O . ASN A 1 87 ? 1.704 1.844 -7.098 1.00 92.19 87 ASN A O 1
ATOM 659 N N . TYR 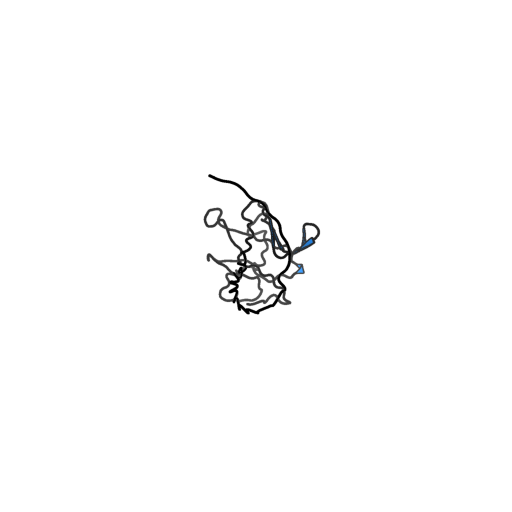A 1 88 ? 3.873 1.409 -7.505 1.00 92.25 88 TYR A N 1
ATOM 660 C CA . TYR A 1 88 ? 3.725 -0.008 -7.803 1.00 92.25 88 TYR A CA 1
ATOM 661 C C . TYR A 1 88 ? 5.056 -0.708 -7.558 1.00 92.25 88 TYR A C 1
ATOM 663 O O . TYR A 1 88 ? 6.116 -0.075 -7.596 1.00 92.25 88 TYR A O 1
ATOM 671 N N . ASN A 1 89 ? 4.989 -2.006 -7.294 1.00 92.50 89 ASN A N 1
ATOM 672 C CA . ASN A 1 89 ? 6.156 -2.863 -7.209 1.00 92.50 89 ASN A CA 1
ATOM 673 C C . ASN A 1 89 ? 6.597 -3.298 -8.613 1.00 92.50 89 ASN A C 1
ATOM 675 O O . ASN A 1 89 ? 5.773 -3.684 -9.440 1.00 92.50 89 ASN A O 1
ATOM 679 N N . THR A 1 90 ? 7.895 -3.213 -8.895 1.00 90.50 90 THR A N 1
ATOM 680 C CA . THR A 1 90 ? 8.470 -3.613 -10.183 1.00 90.50 90 THR A CA 1
ATOM 681 C C . THR A 1 90 ? 9.966 -3.845 -10.050 1.00 90.50 90 THR A C 1
ATOM 683 O O . THR A 1 90 ? 10.625 -3.177 -9.255 1.00 90.50 90 THR A O 1
ATOM 686 N N . ASP A 1 91 ? 10.495 -4.743 -10.876 1.00 90.94 91 ASP A N 1
ATOM 687 C CA . ASP A 1 91 ? 11.936 -4.893 -11.102 1.00 90.94 91 ASP A CA 1
ATOM 688 C C . ASP A 1 91 ? 12.418 -4.029 -12.280 1.00 90.94 91 ASP A C 1
ATOM 690 O O . ASP A 1 91 ? 13.612 -3.968 -12.588 1.00 90.94 91 ASP A O 1
ATOM 694 N N . PHE A 1 92 ? 11.491 -3.370 -12.985 1.00 89.12 92 PHE A N 1
ATOM 695 C CA . PHE A 1 92 ? 11.820 -2.511 -14.109 1.00 89.12 92 PHE A CA 1
ATOM 696 C C . PHE A 1 92 ? 12.516 -1.235 -13.631 1.00 89.12 92 PHE A C 1
ATOM 698 O O . PHE A 1 92 ? 12.010 -0.487 -12.792 1.00 89.12 92 PHE A O 1
ATOM 705 N N . THR A 1 93 ? 13.677 -0.955 -14.222 1.00 86.38 93 THR A N 1
ATOM 706 C CA . THR A 1 93 ? 14.426 0.279 -13.994 1.00 86.38 93 THR A CA 1
ATOM 707 C C . THR A 1 93 ? 14.800 0.919 -15.337 1.00 86.38 93 THR A C 1
ATOM 709 O O . THR A 1 93 ? 15.215 0.209 -16.257 1.00 86.38 93 THR A O 1
ATOM 712 N N . PRO A 1 94 ? 14.673 2.253 -15.487 1.00 88.69 94 PRO A N 1
ATOM 713 C CA . PRO A 1 94 ? 14.228 3.228 -14.484 1.00 88.69 94 PRO A CA 1
ATOM 714 C C . PRO A 1 94 ? 12.717 3.160 -14.192 1.00 88.69 94 PRO A C 1
ATOM 716 O O . PRO A 1 94 ? 11.938 2.716 -15.028 1.00 88.69 94 PRO A O 1
ATOM 719 N N . ILE A 1 95 ? 12.307 3.642 -13.013 1.00 89.75 95 ILE A N 1
ATOM 720 C CA . ILE A 1 95 ? 10.885 3.806 -12.666 1.00 89.75 95 ILE A CA 1
ATOM 721 C C . ILE A 1 95 ? 10.207 4.715 -13.698 1.00 89.75 95 ILE A C 1
ATOM 723 O O . ILE A 1 95 ? 10.755 5.752 -14.071 1.00 89.75 95 ILE A O 1
ATOM 727 N N . GLN A 1 96 ? 9.012 4.322 -14.140 1.00 88.75 96 GLN A N 1
ATOM 728 C CA . GLN A 1 96 ? 8.228 5.064 -15.125 1.00 88.75 96 GLN A CA 1
ATOM 729 C C . GLN A 1 96 ? 7.869 6.476 -14.644 1.00 88.75 96 GLN A C 1
ATOM 731 O O . GLN A 1 96 ? 7.503 6.693 -13.485 1.00 88.75 96 GLN A O 1
ATOM 736 N N . ASP A 1 97 ? 7.902 7.430 -15.575 1.00 88.50 97 ASP A N 1
ATOM 737 C CA . ASP A 1 97 ? 7.575 8.822 -15.297 1.00 88.50 97 ASP A CA 1
ATOM 738 C C . ASP A 1 97 ? 6.179 8.991 -14.683 1.00 88.50 97 ASP A C 1
ATOM 740 O O . ASP A 1 97 ? 5.173 8.407 -15.097 1.00 88.50 97 ASP A O 1
ATOM 744 N N . GLY A 1 98 ? 6.125 9.855 -13.671 1.00 88.56 98 GLY A N 1
ATOM 745 C CA . GLY A 1 98 ? 4.903 10.184 -12.953 1.00 88.56 98 GLY A CA 1
ATOM 746 C C . GLY A 1 98 ? 4.528 9.204 -11.842 1.00 88.56 98 GLY A C 1
ATOM 747 O O . GLY A 1 98 ? 3.487 9.421 -11.233 1.00 88.56 98 GLY A O 1
ATOM 748 N N . TYR A 1 99 ? 5.318 8.169 -11.559 1.00 91.50 99 TYR A N 1
ATOM 749 C CA . TYR A 1 99 ? 5.179 7.372 -10.337 1.00 91.50 99 TYR A CA 1
ATOM 750 C C . TYR A 1 99 ? 6.117 7.880 -9.237 1.00 91.50 99 TYR A C 1
ATOM 752 O O . TYR A 1 99 ? 7.181 8.433 -9.510 1.00 91.50 99 TYR A O 1
ATOM 760 N N . ASP A 1 100 ? 5.699 7.717 -7.985 1.00 92.94 100 ASP A N 1
ATOM 761 C CA . ASP A 1 100 ? 6.398 8.189 -6.784 1.00 92.94 100 ASP A CA 1
ATOM 762 C C . ASP A 1 100 ? 7.216 7.069 -6.096 1.00 92.94 100 ASP A C 1
ATOM 764 O O . ASP A 1 100 ? 7.688 7.215 -4.958 1.00 92.94 100 ASP A O 1
ATOM 768 N N . THR A 1 101 ? 7.377 5.947 -6.810 1.00 91.81 101 THR A N 1
ATOM 769 C CA . THR A 1 101 ? 7.990 4.712 -6.325 1.00 91.81 101 THR A CA 1
ATOM 770 C C . THR A 1 101 ? 9.451 4.945 -5.945 1.00 91.81 101 THR A C 1
ATOM 772 O O . THR A 1 101 ? 10.243 5.511 -6.703 1.00 91.81 101 THR A O 1
ATOM 775 N N . PHE A 1 102 ? 9.845 4.469 -4.767 1.00 90.50 102 PHE A N 1
ATOM 776 C CA . PHE A 1 102 ? 11.225 4.517 -4.312 1.00 90.50 102 PHE A CA 1
ATOM 777 C C . PHE A 1 102 ? 12.054 3.403 -4.961 1.00 90.50 102 PHE A C 1
ATOM 779 O O . PHE A 1 102 ? 11.816 2.229 -4.707 1.00 90.50 102 PHE A O 1
ATOM 786 N N . ALA A 1 103 ? 13.069 3.765 -5.746 1.00 84.69 103 ALA A N 1
ATOM 787 C CA . ALA A 1 103 ? 13.908 2.814 -6.488 1.00 84.69 103 ALA A CA 1
ATOM 788 C C . ALA A 1 103 ? 15.150 2.296 -5.723 1.00 84.69 103 ALA A C 1
ATOM 790 O O . ALA A 1 103 ? 16.042 1.713 -6.329 1.00 84.69 103 ALA A O 1
ATOM 791 N N . GLY A 1 104 ? 15.293 2.591 -4.425 1.00 81.06 104 GLY A N 1
ATOM 792 C CA . GLY A 1 104 ? 16.523 2.310 -3.674 1.00 81.06 104 GLY A CA 1
ATOM 793 C C . GLY A 1 104 ? 16.421 1.135 -2.697 1.00 81.06 104 GLY A C 1
ATOM 794 O O . GLY A 1 104 ? 15.382 0.923 -2.076 1.00 81.06 104 GLY A O 1
ATOM 795 N N . GLY A 1 105 ? 17.548 0.448 -2.482 1.00 81.69 105 GLY A N 1
ATOM 796 C CA . GLY A 1 105 ? 17.759 -0.464 -1.349 1.00 81.69 105 GLY A CA 1
ATOM 797 C C . GLY A 1 105 ? 16.842 -1.688 -1.303 1.00 81.69 105 GLY A C 1
ATOM 798 O O . GLY A 1 105 ? 16.455 -2.067 -0.205 1.00 81.69 105 GLY A O 1
ATOM 799 N N . ASP A 1 106 ? 16.463 -2.236 -2.462 1.00 86.75 106 ASP A N 1
ATOM 800 C CA . ASP A 1 106 ? 15.593 -3.417 -2.632 1.00 86.75 106 ASP A CA 1
ATOM 801 C C . ASP A 1 106 ? 14.201 -3.313 -1.981 1.00 86.75 106 ASP A C 1
ATOM 803 O O . ASP A 1 106 ? 13.469 -4.284 -1.861 1.00 86.75 106 ASP A O 1
ATOM 807 N N . ARG A 1 107 ? 13.767 -2.100 -1.624 1.00 90.38 107 ARG A N 1
ATOM 808 C CA . ARG A 1 107 ? 12.472 -1.844 -0.963 1.00 90.38 107 ARG A CA 1
ATOM 809 C C . ARG A 1 107 ? 11.268 -1.784 -1.909 1.00 90.38 107 ARG A C 1
ATOM 811 O O . ARG A 1 107 ? 10.143 -1.529 -1.471 1.00 90.38 107 ARG A O 1
ATOM 818 N N . THR A 1 108 ? 11.543 -1.912 -3.201 1.00 92.25 108 THR A N 1
ATOM 819 C CA . THR A 1 108 ? 10.572 -1.987 -4.287 1.00 92.25 108 THR A CA 1
ATOM 820 C C . THR A 1 108 ? 11.094 -3.032 -5.252 1.00 92.25 108 THR A C 1
ATOM 822 O O . THR A 1 108 ? 12.153 -2.834 -5.843 1.00 92.25 108 THR A O 1
ATOM 825 N N . HIS A 1 109 ? 10.363 -4.128 -5.376 1.00 92.62 109 HIS A N 1
ATOM 826 C CA . HIS A 1 109 ? 10.710 -5.260 -6.223 1.00 92.62 109 HIS A CA 1
ATOM 827 C C . HIS A 1 109 ? 9.460 -6.111 -6.439 1.00 92.62 109 HIS A C 1
ATOM 829 O O . HIS A 1 109 ? 8.502 -6.046 -5.664 1.00 92.62 109 HIS A O 1
ATOM 835 N N . SER A 1 110 ? 9.433 -6.893 -7.509 1.00 92.31 110 SER A N 1
ATOM 836 C CA . SER A 1 110 ? 8.376 -7.884 -7.666 1.00 92.31 110 SER A CA 1
ATOM 837 C C . SER A 1 110 ? 8.512 -8.986 -6.607 1.00 92.31 110 SER A C 1
ATOM 839 O O . SER A 1 110 ? 9.613 -9.305 -6.168 1.00 92.31 110 SER A O 1
ATOM 841 N N . ILE A 1 111 ? 7.383 -9.559 -6.191 1.00 93.12 111 ILE A N 1
ATOM 842 C CA . ILE A 1 111 ? 7.350 -10.722 -5.297 1.00 93.12 111 ILE A CA 1
ATOM 843 C C . ILE A 1 111 ? 6.585 -11.847 -5.969 1.00 93.12 111 ILE A C 1
ATOM 845 O O . ILE A 1 111 ? 5.647 -11.607 -6.738 1.00 93.12 111 ILE A O 1
ATOM 849 N N . GLN A 1 112 ? 6.971 -13.083 -5.678 1.00 93.12 112 GLN A N 1
ATOM 850 C CA . GLN A 1 112 ? 6.221 -14.232 -6.163 1.00 93.12 112 GLN A CA 1
ATOM 851 C C . GLN A 1 112 ? 4.944 -14.392 -5.341 1.00 93.12 112 GLN A C 1
ATOM 853 O O . GLN A 1 112 ? 4.942 -14.212 -4.126 1.00 93.12 112 GLN A O 1
ATOM 858 N N . LEU A 1 113 ? 3.848 -14.820 -5.973 1.00 91.81 113 LEU A N 1
ATOM 859 C CA . LEU A 1 113 ? 2.591 -15.054 -5.252 1.00 91.81 113 LEU A CA 1
ATOM 860 C C . LEU A 1 113 ? 2.751 -16.073 -4.107 1.00 91.81 113 LEU A C 1
ATOM 862 O O . LEU A 1 113 ? 2.076 -15.970 -3.090 1.00 91.81 113 LEU A O 1
ATOM 866 N N . MET A 1 114 ? 3.667 -17.036 -4.254 1.00 93.81 114 MET A N 1
ATOM 867 C CA . MET A 1 114 ? 3.975 -18.022 -3.212 1.00 93.81 114 MET A CA 1
ATOM 868 C C . MET A 1 114 ? 4.707 -17.446 -1.991 1.00 93.81 114 MET A C 1
ATOM 870 O O . MET A 1 114 ? 4.756 -18.108 -0.958 1.00 93.81 114 MET A O 1
ATOM 874 N N . GLU A 1 115 ? 5.284 -16.250 -2.105 1.00 92.62 115 GLU A N 1
ATOM 875 C CA . GLU A 1 115 ? 5.939 -15.542 -0.999 1.00 92.62 115 GLU A CA 1
ATOM 876 C C . GLU A 1 115 ? 4.935 -14.715 -0.188 1.00 92.62 115 GLU A C 1
ATOM 878 O O . GLU A 1 115 ? 5.220 -14.347 0.951 1.00 92.62 115 GLU A O 1
ATOM 883 N N . VAL A 1 116 ? 3.743 -14.452 -0.738 1.00 92.62 116 VAL A N 1
ATOM 884 C CA . VAL A 1 116 ? 2.682 -13.741 -0.024 1.00 92.62 116 VAL A CA 1
ATOM 885 C C . VAL A 1 116 ? 2.097 -14.664 1.051 1.00 92.62 116 VAL A C 1
ATOM 887 O O . VAL A 1 116 ? 1.594 -15.743 0.716 1.00 92.62 116 VAL A O 1
ATOM 890 N N . PRO A 1 117 ? 2.114 -14.268 2.337 1.00 91.38 117 PRO A N 1
ATOM 891 C CA . PRO A 1 117 ? 1.555 -15.084 3.405 1.00 91.38 117 PRO A CA 1
ATOM 892 C C . PRO A 1 117 ? 0.078 -15.395 3.165 1.00 91.38 117 PRO A C 1
ATOM 894 O O . PRO A 1 117 ? -0.695 -14.510 2.797 1.00 91.38 117 PRO A O 1
ATOM 897 N N . ILE A 1 118 ? -0.319 -16.639 3.435 1.00 94.69 118 ILE A N 1
ATOM 898 C CA . ILE A 1 118 ? -1.723 -17.053 3.434 1.00 94.69 118 ILE A CA 1
ATOM 899 C C . ILE A 1 118 ? -2.176 -17.198 4.887 1.00 94.69 118 ILE A C 1
ATOM 901 O O . ILE A 1 118 ? -1.518 -17.872 5.682 1.00 94.69 118 ILE A O 1
ATOM 905 N N . VAL A 1 119 ? -3.289 -16.562 5.239 1.00 92.50 119 VAL A N 1
ATOM 906 C CA . VAL A 1 119 ? -3.883 -16.602 6.580 1.00 92.50 119 VAL A CA 1
ATOM 907 C C . VAL A 1 119 ? -5.318 -17.104 6.519 1.00 92.50 119 VAL A C 1
ATOM 909 O O . VAL A 1 119 ? -6.021 -16.856 5.544 1.00 92.50 119 VAL A O 1
ATOM 912 N N . GLU A 1 120 ? -5.745 -17.811 7.560 1.00 95.69 120 GLU A N 1
ATOM 913 C CA . GLU A 1 120 ? -7.146 -18.184 7.743 1.00 95.69 120 GLU A CA 1
ATOM 914 C C . GLU A 1 120 ? -7.886 -17.051 8.467 1.00 95.69 120 GLU A C 1
ATOM 916 O O . GLU A 1 120 ? -7.418 -16.562 9.499 1.00 95.69 120 GLU A O 1
ATOM 921 N N . TYR A 1 121 ? -9.038 -16.647 7.937 1.00 91.75 121 TYR A N 1
ATOM 922 C CA . TYR A 1 121 ? -9.966 -15.711 8.561 1.00 91.75 121 TYR A CA 1
ATOM 923 C C . TYR A 1 121 ? -11.390 -16.245 8.390 1.00 91.75 121 TYR A C 1
ATOM 925 O O . TYR A 1 121 ? -11.815 -16.513 7.270 1.00 91.75 121 TYR A O 1
ATOM 933 N N . ASP A 1 122 ? -12.100 -16.460 9.500 1.00 92.12 122 ASP A N 1
ATOM 934 C CA . ASP A 1 122 ? -13.467 -17.007 9.533 1.00 92.12 122 ASP A CA 1
ATOM 935 C C . ASP A 1 122 ? -13.689 -18.275 8.675 1.00 92.12 122 ASP A C 1
ATOM 937 O O . ASP A 1 122 ? -14.768 -18.516 8.138 1.00 92.12 122 ASP A O 1
ATOM 941 N N . GLY A 1 123 ? -12.669 -19.138 8.592 1.00 94.38 123 GLY A N 1
ATOM 942 C CA . GLY A 1 123 ? -12.725 -20.410 7.863 1.00 94.38 123 GLY A CA 1
ATOM 943 C C . GLY A 1 123 ? -12.387 -20.318 6.372 1.00 94.38 123 GLY A C 1
ATOM 944 O O . GLY A 1 123 ? -12.442 -21.335 5.676 1.00 94.38 123 GLY A O 1
ATOM 945 N N . GLU A 1 124 ? -12.006 -19.140 5.878 1.00 96.19 124 GLU A N 1
ATOM 946 C CA . GLU A 1 124 ? -11.525 -18.925 4.513 1.00 96.19 124 GLU A CA 1
ATOM 947 C C . GLU A 1 124 ? -10.052 -18.492 4.490 1.00 96.19 124 GLU A C 1
ATOM 949 O O . GLU A 1 124 ? -9.536 -17.905 5.440 1.00 96.19 124 GLU A O 1
ATOM 954 N N . TRP A 1 125 ? -9.352 -18.813 3.399 1.00 95.81 125 TRP A N 1
ATOM 955 C CA . TRP A 1 125 ? -7.921 -18.541 3.244 1.00 95.81 125 TRP A CA 1
ATOM 956 C C . TRP A 1 125 ? -7.683 -17.310 2.371 1.00 95.81 125 TRP A C 1
ATOM 958 O O . TRP A 1 125 ? -8.147 -17.255 1.233 1.00 95.81 125 TRP A O 1
ATOM 968 N N . TYR A 1 126 ? -6.888 -1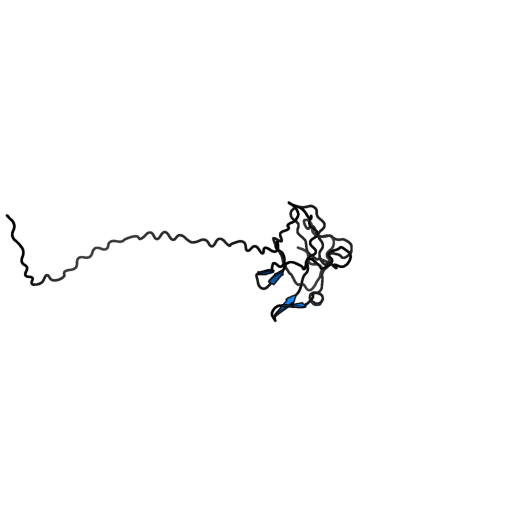6.370 2.879 1.00 95.69 126 TYR A N 1
ATOM 969 C CA . TYR A 1 126 ? -6.609 -15.082 2.248 1.00 95.69 126 TYR A CA 1
ATOM 970 C C . TYR A 1 126 ? -5.113 -14.844 2.086 1.00 95.69 126 TYR A C 1
ATOM 972 O O . TYR A 1 126 ? -4.329 -15.150 2.983 1.00 95.69 126 TYR A O 1
ATOM 980 N N . TYR A 1 127 ? -4.722 -14.214 0.978 1.00 95.62 127 TYR A N 1
ATOM 981 C CA . TYR A 1 127 ? -3.409 -13.582 0.866 1.00 95.62 127 TYR A CA 1
ATOM 982 C C . TYR A 1 127 ? -3.365 -12.329 1.741 1.00 95.62 127 TYR A C 1
ATOM 984 O O . TYR A 1 127 ? -4.239 -11.467 1.638 1.00 95.62 127 TYR A O 1
ATOM 992 N N . LYS A 1 128 ? -2.346 -12.219 2.593 1.00 93.00 128 LYS A N 1
ATOM 993 C CA . LYS A 1 128 ? -2.190 -11.110 3.533 1.00 93.00 128 LYS A CA 1
ATOM 994 C C . LYS A 1 128 ? -1.140 -10.119 3.051 1.00 93.00 128 LYS A C 1
ATOM 996 O O . LYS A 1 128 ? 0.021 -10.473 2.861 1.00 93.00 128 LYS A O 1
ATOM 1001 N N . PHE A 1 129 ? -1.550 -8.858 2.963 1.00 92.06 129 PHE A N 1
ATOM 1002 C CA . PHE A 1 129 ? -0.672 -7.716 2.751 1.00 92.06 129 PHE A CA 1
ATOM 1003 C C . PHE A 1 129 ? -0.764 -6.789 3.958 1.00 92.06 129 PHE A C 1
ATOM 1005 O O . PHE A 1 129 ? -1.858 -6.461 4.410 1.00 92.06 129 PHE A O 1
ATOM 1012 N N . ASP A 1 130 ? 0.386 -6.363 4.468 1.00 89.81 130 ASP A N 1
ATOM 1013 C CA . ASP A 1 130 ? 0.470 -5.379 5.540 1.00 89.81 130 ASP A CA 1
ATOM 1014 C C . ASP A 1 130 ? 0.943 -4.037 4.977 1.00 89.81 130 ASP A C 1
ATOM 1016 O O . ASP A 1 130 ? 1.748 -3.990 4.047 1.00 89.81 130 ASP A O 1
ATOM 1020 N N . GLY A 1 131 ? 0.456 -2.940 5.555 1.00 87.75 131 GLY A N 1
ATOM 1021 C CA . GLY A 1 131 ? 0.906 -1.588 5.237 1.00 87.75 131 GLY A CA 1
ATOM 1022 C C . GLY A 1 131 ? 1.603 -0.945 6.431 1.00 87.75 131 GLY A C 1
ATOM 1023 O O . GLY A 1 131 ? 1.023 -0.864 7.513 1.00 8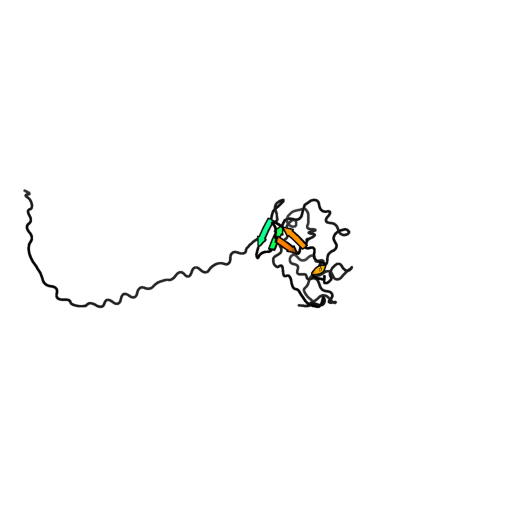7.75 131 GLY A O 1
ATOM 1024 N N . ASP A 1 132 ? 2.824 -0.448 6.230 1.00 85.06 132 ASP A N 1
ATOM 1025 C CA . ASP A 1 132 ? 3.508 0.417 7.197 1.00 85.06 132 ASP A CA 1
ATOM 1026 C C . ASP A 1 132 ? 3.205 1.889 6.874 1.00 85.06 132 ASP A C 1
ATOM 1028 O O . ASP A 1 132 ? 3.743 2.469 5.926 1.00 85.06 132 ASP A O 1
ATOM 1032 N N . ILE A 1 133 ? 2.295 2.485 7.648 1.00 83.06 133 ILE A N 1
ATOM 1033 C CA . ILE A 1 133 ? 1.864 3.874 7.478 1.00 83.06 133 ILE A CA 1
ATOM 1034 C C . ILE A 1 133 ? 2.620 4.761 8.468 1.00 83.06 133 ILE A C 1
ATOM 1036 O O . ILE A 1 133 ? 2.307 4.812 9.657 1.00 83.06 133 ILE A O 1
ATOM 1040 N N . ASN A 1 134 ? 3.571 5.539 7.955 1.00 78.62 134 ASN A N 1
ATOM 1041 C CA . ASN A 1 134 ? 4.368 6.478 8.744 1.00 78.62 134 ASN A CA 1
ATOM 1042 C C . ASN A 1 134 ? 3.920 7.939 8.534 1.00 78.62 134 ASN A C 1
ATOM 1044 O O . ASN A 1 134 ? 4.666 8.767 8.006 1.00 78.62 134 ASN A O 1
ATOM 1048 N N . GLN A 1 135 ? 2.671 8.244 8.903 1.00 79.19 135 GLN A N 1
ATOM 1049 C CA . GLN A 1 135 ? 2.098 9.594 8.809 1.00 79.19 135 GLN A CA 1
ATOM 1050 C C . GLN A 1 135 ? 2.399 10.457 10.042 1.00 79.19 135 GLN A C 1
ATOM 1052 O O . GLN A 1 135 ? 2.861 9.976 11.080 1.00 79.19 135 GLN A O 1
ATOM 1057 N N . LYS A 1 136 ? 2.145 11.769 9.941 1.00 82.06 136 LYS A N 1
ATOM 1058 C CA . LYS A 1 136 ? 2.350 12.683 11.074 1.00 82.06 136 LYS A CA 1
ATOM 1059 C C . LYS A 1 136 ? 1.401 12.313 12.208 1.00 82.06 136 LYS A C 1
ATOM 1061 O O . LYS A 1 136 ? 0.215 12.133 11.998 1.00 82.06 136 LYS A O 1
ATOM 1066 N N . ASN A 1 137 ? 1.881 12.332 13.445 1.00 80.94 137 ASN A N 1
ATOM 1067 C CA . ASN A 1 137 ? 1.024 12.109 14.614 1.00 80.94 137 ASN A CA 1
ATOM 1068 C C . ASN A 1 137 ? 0.246 13.379 15.042 1.00 80.94 137 ASN A C 1
ATOM 1070 O O . ASN A 1 137 ? 0.158 13.676 16.231 1.00 80.94 137 ASN A O 1
ATOM 1074 N N . ALA A 1 138 ? -0.220 14.192 14.085 1.00 82.88 138 ALA A N 1
ATOM 1075 C CA . ALA A 1 138 ? -0.990 15.410 14.349 1.00 82.88 138 ALA A CA 1
ATOM 1076 C C . ALA A 1 138 ? -1.790 15.875 13.122 1.00 82.88 138 ALA A C 1
ATOM 1078 O O . ALA A 1 138 ? -1.333 15.744 11.981 1.00 82.88 138 ALA A O 1
ATOM 1079 N N . ASP A 1 139 ? -2.941 16.495 13.383 1.00 80.50 139 ASP A N 1
ATOM 1080 C CA . ASP A 1 139 ? -3.757 17.150 12.363 1.00 80.50 139 ASP A CA 1
ATOM 1081 C C . ASP A 1 139 ? -2.979 18.266 11.633 1.00 80.50 139 ASP A C 1
ATOM 1083 O O . ASP A 1 139 ? -2.130 18.941 12.229 1.00 80.50 139 ASP A O 1
ATOM 1087 N N . PRO A 1 140 ? -3.274 18.510 10.343 1.00 78.94 140 PRO A N 1
ATOM 1088 C CA . PRO A 1 140 ? -4.222 17.769 9.498 1.00 78.94 140 PRO A CA 1
ATOM 1089 C C . PRO A 1 140 ? -3.604 16.535 8.800 1.00 78.94 140 PRO A C 1
ATOM 1091 O O . PRO A 1 140 ? -4.180 16.027 7.849 1.00 78.94 140 PRO A O 1
ATOM 1094 N N . GLY A 1 141 ? -2.399 16.094 9.186 1.00 79.69 141 GLY A N 1
ATOM 1095 C CA . GLY A 1 141 ? -1.609 15.086 8.454 1.00 79.69 141 GLY A CA 1
ATOM 1096 C C . GLY A 1 141 ? -1.548 13.708 9.113 1.00 79.69 141 GLY A C 1
ATOM 1097 O O . GLY A 1 141 ? -0.593 12.971 8.885 1.00 79.69 141 GLY A O 1
ATOM 1098 N N . ASN A 1 142 ? -2.506 13.413 9.984 1.00 85.81 142 ASN A N 1
ATOM 1099 C CA . ASN A 1 142 ? -2.650 12.165 10.734 1.00 85.81 142 ASN A CA 1
ATOM 1100 C C . ASN A 1 142 ? -3.496 11.107 10.029 1.00 85.81 142 ASN A C 1
ATOM 1102 O O . ASN A 1 142 ? -3.524 9.968 10.490 1.00 85.81 142 ASN A O 1
ATOM 1106 N N . LEU A 1 143 ? -4.165 11.469 8.935 1.00 89.25 143 LEU A N 1
ATOM 1107 C CA . LEU A 1 143 ? -4.997 10.572 8.146 1.00 89.25 143 LEU A CA 1
ATOM 1108 C C . LEU A 1 143 ? -4.463 10.458 6.716 1.00 89.25 143 LEU A C 1
ATOM 1110 O O . LEU A 1 143 ? -3.845 11.381 6.186 1.00 89.25 143 LEU A O 1
ATOM 1114 N N . LEU A 1 144 ? -4.723 9.304 6.111 1.00 90.12 144 LEU A N 1
ATOM 1115 C CA . LEU A 1 144 ? -4.400 8.960 4.732 1.00 90.12 144 LEU A CA 1
ATOM 1116 C C . LEU A 1 144 ? -5.593 8.197 4.151 1.00 90.12 144 LEU A C 1
ATOM 1118 O O . LEU A 1 144 ? -6.187 7.382 4.857 1.00 90.12 144 LEU A O 1
ATOM 1122 N N . SER A 1 145 ? -5.914 8.436 2.881 1.00 92.25 145 SER A N 1
ATOM 1123 C CA . SER A 1 145 ? -6.821 7.591 2.103 1.00 92.25 145 SER A CA 1
ATOM 1124 C C . SER A 1 145 ? -6.040 6.764 1.084 1.00 92.25 145 SER A C 1
ATOM 1126 O O . SER A 1 145 ? -4.972 7.165 0.615 1.00 92.25 145 SER A O 1
ATOM 1128 N N . ILE A 1 146 ? -6.577 5.591 0.753 1.00 92.25 146 ILE A N 1
ATOM 1129 C CA . ILE A 1 146 ? -6.182 4.824 -0.426 1.00 92.25 146 ILE A CA 1
ATOM 1130 C C . ILE A 1 146 ? -7.363 4.902 -1.380 1.00 92.25 146 ILE A C 1
ATOM 1132 O O . ILE A 1 146 ? -8.395 4.283 -1.137 1.00 92.25 146 ILE A O 1
ATOM 1136 N N . ASP A 1 147 ? -7.202 5.679 -2.444 1.00 92.75 147 ASP A N 1
ATOM 1137 C CA . ASP A 1 147 ? -8.283 5.914 -3.404 1.00 92.75 147 ASP A CA 1
ATOM 1138 C C . ASP A 1 147 ? -8.349 4.796 -4.462 1.00 92.75 147 ASP A C 1
ATOM 1140 O O . ASP A 1 147 ? -9.387 4.563 -5.075 1.00 92.75 147 ASP A O 1
ATOM 1144 N N . GLU A 1 148 ? -7.236 4.085 -4.684 1.00 91.44 148 GLU A N 1
ATOM 1145 C CA . GLU A 1 148 ? -7.157 2.974 -5.628 1.00 91.44 148 GLU A CA 1
ATOM 1146 C C . GLU A 1 148 ? -6.148 1.914 -5.167 1.00 91.44 148 GLU A C 1
ATOM 1148 O O . GLU A 1 148 ? -4.987 2.213 -4.886 1.00 91.44 148 GLU A O 1
ATOM 1153 N N . LEU A 1 149 ? -6.589 0.655 -5.153 1.00 91.75 149 LEU A N 1
ATOM 1154 C CA . LEU A 1 149 ? -5.751 -0.522 -4.945 1.00 91.75 149 LEU A CA 1
ATOM 1155 C C . LEU A 1 149 ? -5.992 -1.503 -6.091 1.00 91.75 149 LEU A C 1
ATOM 1157 O O . LEU A 1 149 ? -7.134 -1.848 -6.396 1.00 91.75 149 LEU A O 1
ATOM 1161 N N . ARG A 1 150 ? -4.914 -1.970 -6.721 1.00 91.19 150 ARG A N 1
ATOM 1162 C CA . ARG A 1 150 ? -4.975 -2.992 -7.768 1.00 91.19 150 ARG A CA 1
ATOM 1163 C C . ARG A 1 150 ? -3.935 -4.066 -7.502 1.00 91.19 150 ARG A C 1
ATOM 1165 O O . ARG A 1 150 ? -2.788 -3.754 -7.199 1.00 91.19 150 ARG A O 1
ATOM 1172 N N . VAL A 1 151 ? -4.345 -5.319 -7.662 1.00 90.50 151 VAL A N 1
ATOM 1173 C CA . VAL A 1 151 ? -3.467 -6.485 -7.568 1.00 90.50 151 VAL A CA 1
ATOM 1174 C C . VAL A 1 151 ? -3.427 -7.146 -8.936 1.00 90.50 151 VAL A C 1
ATOM 1176 O O . VAL A 1 151 ? -4.464 -7.499 -9.496 1.00 90.50 151 VAL A O 1
ATOM 1179 N N . PHE A 1 152 ? -2.224 -7.298 -9.475 1.00 89.31 152 PHE A N 1
ATOM 1180 C CA . PHE A 1 152 ? -1.981 -7.961 -10.749 1.00 89.31 152 PHE A CA 1
ATOM 1181 C C . PHE A 1 152 ? -1.059 -9.154 -10.531 1.00 89.31 152 PHE A C 1
ATOM 1183 O O . PHE A 1 152 ? -0.204 -9.137 -9.649 1.00 89.31 152 PHE A O 1
ATOM 1190 N N . THR A 1 153 ? -1.219 -10.178 -11.364 1.00 90.69 153 THR A N 1
ATOM 1191 C CA . THR A 1 153 ? -0.269 -11.287 -11.466 1.00 90.69 153 THR A CA 1
ATOM 1192 C C . THR A 1 153 ? 0.300 -11.312 -12.876 1.00 90.69 153 THR A C 1
ATOM 1194 O O . THR A 1 153 ? -0.380 -10.954 -13.840 1.00 90.69 153 THR A O 1
ATOM 1197 N N . ALA A 1 154 ? 1.568 -11.687 -12.987 1.00 89.56 154 ALA A N 1
ATOM 1198 C CA . ALA A 1 154 ? 2.268 -11.818 -14.252 1.00 89.56 154 ALA A CA 1
ATOM 1199 C C . ALA A 1 154 ? 3.384 -12.854 -14.115 1.00 89.56 154 ALA A C 1
ATOM 1201 O O . ALA A 1 154 ? 3.881 -13.094 -13.017 1.00 89.56 154 ALA A O 1
ATOM 1202 N N . ASP A 1 155 ? 3.822 -13.404 -15.244 1.00 90.31 155 ASP A N 1
ATOM 1203 C CA . ASP A 1 155 ? 4.939 -14.356 -15.296 1.00 90.31 155 ASP A CA 1
ATOM 1204 C C . ASP A 1 155 ? 6.317 -13.666 -15.213 1.00 90.31 155 ASP A C 1
ATOM 1206 O O . ASP A 1 155 ? 7.356 -14.311 -15.348 1.00 90.31 155 ASP A O 1
ATOM 1210 N N . SER A 1 156 ? 6.341 -12.340 -15.037 1.00 87.75 156 SER A N 1
ATOM 1211 C CA . SER A 1 156 ? 7.552 -11.523 -14.986 1.00 87.75 156 SER A CA 1
ATOM 1212 C C . SER A 1 156 ? 7.386 -10.338 -14.037 1.00 87.75 156 SER A C 1
ATOM 1214 O O . SER A 1 156 ? 6.340 -9.691 -14.014 1.00 87.75 156 SER A O 1
ATOM 1216 N N . GLY A 1 157 ? 8.455 -10.015 -13.307 1.00 82.75 157 GLY A N 1
ATOM 1217 C CA . GLY A 1 157 ? 8.524 -8.886 -12.377 1.00 82.75 157 GLY A CA 1
ATOM 1218 C C . GLY A 1 157 ? 8.734 -7.513 -13.019 1.00 82.75 157 GLY A C 1
ATOM 1219 O O . GLY A 1 157 ? 8.684 -6.490 -12.340 1.00 82.75 157 GLY A O 1
ATOM 1220 N N . ASN A 1 158 ? 8.943 -7.460 -14.337 1.00 82.44 158 ASN A N 1
ATOM 1221 C CA . ASN A 1 158 ? 9.224 -6.230 -15.088 1.00 82.44 158 ASN A CA 1
ATOM 1222 C C . ASN A 1 158 ? 7.965 -5.500 -15.594 1.00 82.44 158 ASN A C 1
ATOM 1224 O O . ASN A 1 158 ? 7.995 -4.861 -16.656 1.00 82.44 158 ASN A O 1
ATOM 1228 N N . LEU A 1 159 ? 6.854 -5.613 -14.863 1.00 75.94 159 LEU A N 1
ATOM 1229 C CA . LEU A 1 159 ? 5.630 -4.894 -15.195 1.00 75.94 159 LEU A CA 1
ATOM 1230 C C . LEU A 1 159 ? 5.910 -3.388 -15.260 1.00 75.94 159 LEU A C 1
ATOM 1232 O O . LEU A 1 159 ? 6.544 -2.815 -14.373 1.00 75.94 159 LEU A O 1
ATOM 1236 N N . HIS A 1 160 ? 5.438 -2.771 -16.336 1.00 73.69 160 HIS A N 1
ATOM 1237 C CA . HIS A 1 160 ? 5.480 -1.340 -16.607 1.00 73.69 160 HIS A CA 1
ATOM 1238 C C . HIS A 1 160 ? 4.095 -0.923 -17.112 1.00 73.69 160 HIS A C 1
ATOM 1240 O O . HIS A 1 160 ? 3.394 -1.736 -17.720 1.00 73.69 160 HIS A O 1
ATOM 1246 N N . GLY A 1 161 ? 3.677 0.302 -16.792 1.00 57.56 161 GLY A N 1
ATOM 1247 C CA . GLY A 1 161 ? 2.376 0.843 -17.194 1.00 57.56 161 GLY A CA 1
ATOM 1248 C C . GLY A 1 161 ? 2.330 1.325 -18.633 1.00 57.56 161 GLY A C 1
ATOM 1249 O O . GLY A 1 161 ? 3.404 1.652 -19.191 1.00 57.56 161 GLY A O 1
#

Sequence (161 aa):
MKQKNVSRRKHALPVRSVGFIVLVAALFLSVMAVPVAADYVIDLSTAGAQDEYLGAIFMQGARNVSSGTGTFDPFVTTKSKKPVERNYNTDFTPIQDGYDTFAGGDRTHSIQLMEVPIVEYDGEWYYKFDGDINQKNADPGNLLSIDELRVFTADSGNLHG

pLDDT: mean 77.48, std 18.69, range [38.69, 96.19]

Foldseek 3Di:
DDDDDDDDDDDDDDDDDDDDDDPDPDPPPDPPPDPPPDDDDQDAPDDFGWDDDPNDIDTNDDPPDDQDDPPDQAQWDFDDPDPDAATAAAPAPPADPPHRTDPDDNNGWDDDQVPFDWDDDPNDIDRDDDDRDDWDPDPPTNDDDDPDDDDDDDPHRHDDD

Radius of gyration: 34.34 Å; chains: 1; bounding box: 113×44×49 Å

Secondary str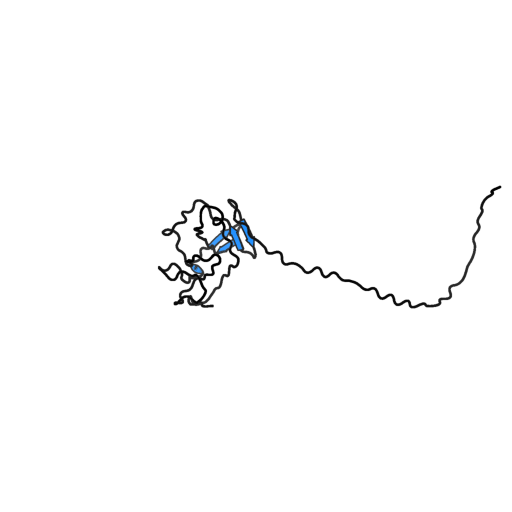ucture (DSSP, 8-state):
---------------------------------------------STT-EEEETTEEEEPPPTTS--STTT---S--B---SSS------S-SSPPTT--B--STTSS----GGGS-EEEETTEEEE---------SSTTSS------------S-S----